Protein AF-A0AAW8KMF9-F1 (afdb_monomer_lite)

Sequence (95 aa):
RVMVDCGAIAKGYGVDRVARVLREHGVRNFMVEIGGEVITKGRNPNGNPWQIAVSRPTANADSTAQNQFQTVLSLENAALATSGNYRNFYVHEGR

Foldseek 3Di:
DDDDDCPVPVQLVVQVVVVVVCVVVVNQFDWDDDPQKIFTGAPDPVRFFDWDFAFDQDPPCDVVNRPDTPDIDRDHGDIGHDDDPRPDDDDDPRD

Radius of gyration: 16.47 Å; chains: 1; bounding box: 42×27×50 Å

Secondary structure (DSSP, 8-state):
------HHHHHHHHHHHHHHHHHHTT--SEEEEETTEEEEES--TTSSPEEEEEEP--S---TTGGG-EEEEEEESS-EEE---TTSS---STT-

Structure (mmCIF, N/CA/C/O backbone):
data_AF-A0AAW8KMF9-F1
#
_entry.id   AF-A0AAW8KMF9-F1
#
loop_
_atom_site.group_PDB
_atom_site.id
_atom_site.type_symbol
_atom_site.label_atom_id
_atom_site.label_alt_id
_atom_site.label_comp_id
_atom_site.label_asym_id
_atom_site.label_entity_id
_atom_site.label_seq_id
_atom_site.pdbx_PDB_ins_code
_atom_site.Cartn_x
_atom_site.Cartn_y
_atom_site.Cartn_z
_atom_site.occupancy
_atom_site.B_iso_or_equiv
_atom_site.auth_seq_id
_atom_site.auth_comp_id
_atom_site.auth_asym_id
_atom_site.auth_atom_id
_atom_site.pdbx_PDB_model_num
ATOM 1 N N . ARG A 1 1 ? 1.078 -14.487 -34.154 1.00 66.69 1 ARG A N 1
ATOM 2 C CA . ARG A 1 1 ? 0.538 -15.034 -32.882 1.00 66.69 1 ARG A CA 1
ATOM 3 C C . ARG A 1 1 ? 0.653 -13.925 -31.841 1.00 66.69 1 ARG A C 1
ATOM 5 O O . ARG A 1 1 ? 1.691 -13.280 -31.836 1.00 66.69 1 ARG A O 1
ATOM 12 N N . VAL A 1 2 ? -0.377 -13.660 -31.039 1.00 74.44 2 VAL A N 1
ATOM 13 C CA . VAL A 1 2 ? -0.350 -12.629 -29.980 1.00 74.44 2 VAL A CA 1
ATOM 14 C C . VAL A 1 2 ? -0.230 -13.333 -28.628 1.00 74.44 2 VAL A C 1
ATOM 16 O O . VAL A 1 2 ? -0.870 -14.365 -28.436 1.00 74.44 2 VAL A O 1
ATOM 19 N N . MET A 1 3 ? 0.604 -12.808 -27.727 1.00 77.88 3 MET A N 1
ATOM 20 C CA . MET A 1 3 ? 0.724 -13.260 -26.335 1.00 77.88 3 MET A CA 1
ATOM 21 C C . MET A 1 3 ? 0.347 -12.121 -25.391 1.00 77.88 3 MET A C 1
ATOM 23 O O . MET A 1 3 ? 0.654 -10.963 -25.667 1.00 77.88 3 MET A O 1
ATOM 27 N N . VAL A 1 4 ? -0.321 -12.469 -24.294 1.00 82.56 4 VAL A N 1
ATOM 28 C CA . VAL A 1 4 ? -0.728 -11.540 -23.237 1.00 82.56 4 VAL A CA 1
ATOM 29 C C . VAL A 1 4 ? 0.191 -11.742 -22.038 1.00 82.56 4 VAL A C 1
ATOM 31 O O . VAL A 1 4 ? 0.363 -12.872 -21.586 1.00 82.56 4 VAL A O 1
ATOM 34 N N . ASP A 1 5 ? 0.747 -10.647 -21.523 1.00 82.50 5 ASP A N 1
ATOM 35 C CA . ASP A 1 5 ? 1.519 -10.607 -20.282 1.00 82.50 5 ASP A CA 1
ATOM 36 C C . ASP A 1 5 ? 0.767 -9.747 -19.253 1.00 82.50 5 ASP A C 1
ATOM 38 O O . ASP A 1 5 ? 0.397 -8.603 -19.527 1.00 82.50 5 ASP A O 1
ATOM 42 N N . CYS A 1 6 ? 0.508 -10.315 -18.074 1.00 81.00 6 CYS A N 1
ATOM 43 C CA . CYS A 1 6 ? -0.211 -9.663 -16.980 1.00 81.00 6 CYS A CA 1
ATOM 44 C C . CYS A 1 6 ? 0.713 -9.143 -15.866 1.00 81.00 6 CYS A C 1
ATOM 46 O O . CYS A 1 6 ? 0.215 -8.716 -14.823 1.00 81.00 6 CYS A O 1
ATOM 48 N N . GLY A 1 7 ? 2.036 -9.156 -16.044 1.00 76.56 7 GLY A N 1
ATOM 49 C CA . GLY A 1 7 ? 3.002 -8.763 -15.014 1.00 76.56 7 GLY A CA 1
ATOM 50 C C . GLY A 1 7 ? 2.772 -7.355 -14.450 1.00 76.56 7 GLY A C 1
ATOM 51 O O . GLY A 1 7 ? 2.979 -7.127 -13.258 1.00 76.56 7 GLY A O 1
ATOM 52 N N . ALA A 1 8 ? 2.260 -6.434 -15.272 1.00 74.00 8 ALA A N 1
ATOM 53 C CA . ALA A 1 8 ? 1.966 -5.056 -14.879 1.00 74.00 8 ALA A CA 1
ATOM 54 C 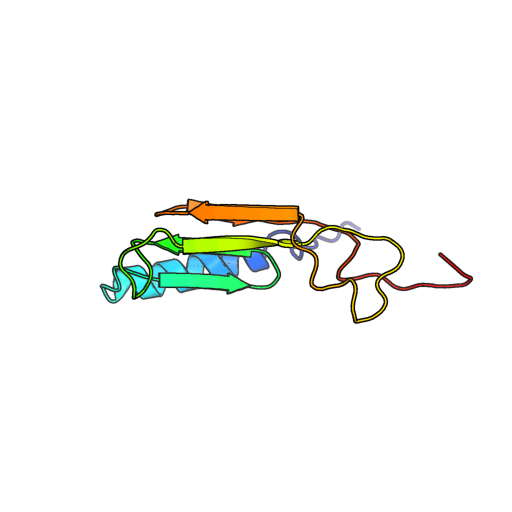C . ALA A 1 8 ? 0.696 -4.886 -14.017 1.00 74.00 8 ALA A C 1
ATOM 56 O O . ALA A 1 8 ? 0.565 -3.865 -13.353 1.00 74.00 8 ALA A O 1
ATOM 57 N N . ILE A 1 9 ? -0.228 -5.859 -13.997 1.00 79.31 9 ILE A N 1
ATOM 58 C CA . ILE A 1 9 ? -1.499 -5.772 -13.241 1.00 79.31 9 ILE A CA 1
ATOM 59 C C . ILE A 1 9 ? -1.627 -6.835 -12.143 1.00 79.31 9 ILE A C 1
ATOM 61 O O . ILE A 1 9 ? -2.346 -6.642 -11.163 1.00 79.31 9 ILE A O 1
ATOM 65 N N . ALA A 1 10 ? -0.907 -7.952 -12.270 1.00 82.88 10 ALA A N 1
ATOM 66 C CA . ALA A 1 10 ? -1.026 -9.091 -11.364 1.00 82.88 10 ALA A CA 1
ATOM 67 C C . ALA A 1 10 ? -0.714 -8.727 -9.902 1.00 82.88 10 ALA A C 1
ATOM 69 O O . ALA A 1 10 ? -1.398 -9.195 -8.992 1.00 82.88 10 ALA A O 1
ATOM 70 N N . LYS A 1 11 ? 0.282 -7.861 -9.669 1.00 85.56 11 LYS A N 1
ATOM 71 C CA . LYS A 1 11 ? 0.656 -7.417 -8.316 1.00 85.56 11 LYS A CA 1
ATOM 72 C C . LYS A 1 11 ? -0.433 -6.561 -7.670 1.00 85.56 11 LYS A C 1
ATOM 74 O O . LYS A 1 11 ? -0.806 -6.839 -6.533 1.00 85.56 11 LYS A O 1
ATOM 79 N N . GLY A 1 12 ? -0.987 -5.597 -8.412 1.00 84.94 12 GLY A N 1
ATOM 80 C CA . GLY A 1 12 ? -2.090 -4.756 -7.935 1.00 84.94 12 GLY A CA 1
ATOM 81 C C . GLY A 1 12 ? -3.309 -5.603 -7.564 1.00 84.94 12 GLY A C 1
ATOM 82 O O . GLY A 1 12 ? -3.841 -5.488 -6.463 1.00 84.94 12 GLY A O 1
ATOM 83 N N . TYR A 1 13 ? -3.654 -6.575 -8.416 1.00 90.06 13 TYR A N 1
ATOM 84 C CA . TYR A 1 13 ? -4.711 -7.542 -8.114 1.00 90.06 13 TYR A CA 1
ATOM 85 C C . TYR A 1 13 ? -4.423 -8.367 -6.848 1.00 90.06 13 TYR A C 1
ATOM 87 O O . TYR A 1 13 ? -5.318 -8.597 -6.035 1.00 90.06 13 TYR A O 1
ATOM 95 N N . GLY A 1 14 ? -3.178 -8.808 -6.649 1.00 91.56 14 GLY A N 1
ATOM 96 C CA . GLY A 1 14 ? -2.772 -9.525 -5.438 1.00 91.56 14 GLY A CA 1
ATOM 97 C C . GLY A 1 14 ? -3.010 -8.704 -4.169 1.00 91.56 14 GLY A C 1
ATOM 98 O O . GLY A 1 14 ? -3.618 -9.199 -3.216 1.00 91.56 14 GLY A O 1
ATOM 99 N N . VAL A 1 15 ? -2.602 -7.432 -4.186 1.00 94.25 15 VAL A N 1
ATOM 100 C CA . VAL A 1 15 ? -2.816 -6.489 -3.078 1.00 94.25 15 VAL A CA 1
ATOM 101 C C . VAL A 1 15 ? -4.309 -6.316 -2.788 1.00 94.25 15 VAL A C 1
ATOM 103 O O . VAL A 1 15 ? -4.726 -6.418 -1.630 1.00 94.25 15 VAL A O 1
ATOM 106 N N . ASP A 1 16 ? -5.133 -6.153 -3.825 1.00 92.38 16 ASP A N 1
ATOM 107 C CA . ASP A 1 16 ? -6.588 -6.030 -3.690 1.00 92.38 16 ASP A CA 1
ATOM 108 C C . ASP A 1 16 ? -7.230 -7.262 -3.046 1.00 92.38 16 ASP A C 1
ATOM 110 O O . ASP A 1 16 ? -8.105 -7.139 -2.179 1.00 92.38 16 ASP A O 1
ATOM 114 N N . ARG A 1 17 ? -6.800 -8.468 -3.440 1.00 96.62 17 ARG A N 1
ATOM 115 C CA . ARG A 1 17 ? -7.332 -9.725 -2.893 1.00 96.62 17 ARG A CA 1
ATOM 116 C C . ARG A 1 17 ? -6.998 -9.885 -1.418 1.00 96.62 17 ARG A C 1
ATOM 118 O O . ARG A 1 17 ? -7.890 -10.232 -0.645 1.00 96.62 17 ARG A O 1
ATOM 125 N N . VAL A 1 18 ? -5.765 -9.589 -1.014 1.00 96.25 18 VAL A N 1
ATOM 126 C CA . VAL A 1 18 ? -5.371 -9.633 0.403 1.00 96.25 18 VAL A CA 1
ATOM 127 C C . VAL A 1 18 ? -6.153 -8.591 1.203 1.00 96.25 18 VAL A C 1
ATOM 129 O O . VAL A 1 18 ? -6.747 -8.917 2.232 1.00 96.25 18 VAL A O 1
ATOM 132 N N . ALA A 1 19 ? -6.240 -7.356 0.704 1.00 96.62 19 ALA A N 1
ATOM 133 C CA . ALA A 1 19 ? -6.996 -6.292 1.355 1.00 96.62 19 ALA A CA 1
ATOM 134 C C . ALA A 1 19 ? -8.478 -6.653 1.523 1.00 96.62 19 ALA A C 1
ATOM 136 O O . ALA A 1 19 ? -9.079 -6.360 2.558 1.00 96.62 19 ALA A O 1
ATOM 137 N N . ARG A 1 20 ? -9.080 -7.309 0.527 1.00 97.19 20 ARG A N 1
ATOM 138 C CA . ARG A 1 20 ? -10.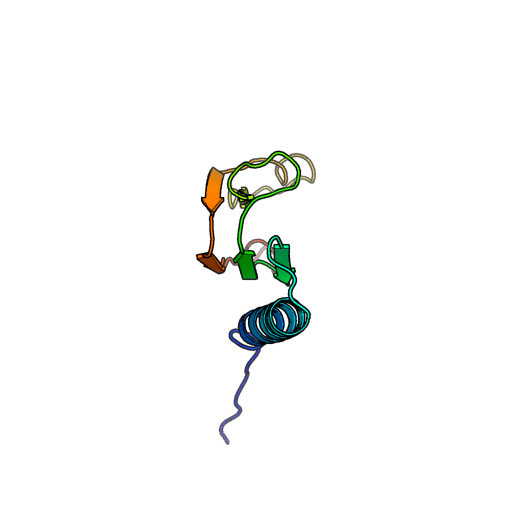456 -7.806 0.604 1.00 97.19 20 ARG A CA 1
ATOM 139 C C . ARG A 1 20 ? -10.630 -8.831 1.723 1.00 97.19 20 ARG A C 1
ATOM 141 O O . ARG A 1 20 ? -11.524 -8.645 2.542 1.00 97.19 20 ARG A O 1
ATOM 148 N N . VAL A 1 21 ? -9.767 -9.843 1.801 1.00 98.06 21 VAL A N 1
ATOM 149 C CA . VAL A 1 21 ? -9.837 -10.870 2.856 1.00 98.06 21 VAL A CA 1
ATOM 150 C C . VAL A 1 21 ? -9.727 -10.233 4.241 1.00 98.06 21 VAL A C 1
ATOM 152 O O . VAL A 1 21 ? -10.525 -10.541 5.124 1.00 98.06 21 VAL A O 1
ATOM 155 N N . LEU A 1 22 ? -8.805 -9.285 4.429 1.00 97.56 22 LEU A N 1
ATOM 156 C CA . LEU A 1 22 ? -8.662 -8.559 5.695 1.00 97.56 22 LEU A CA 1
ATOM 157 C C . LEU A 1 22 ? -9.930 -7.770 6.053 1.00 97.56 22 LEU A C 1
ATOM 159 O O . LEU A 1 22 ? -10.354 -7.772 7.209 1.00 97.56 22 LEU A O 1
ATOM 163 N N . ARG A 1 23 ? -10.572 -7.121 5.071 1.00 96.62 23 ARG A N 1
ATOM 164 C CA . ARG A 1 23 ? -11.855 -6.428 5.281 1.00 96.62 23 ARG A CA 1
ATOM 165 C C . ARG A 1 23 ? -12.966 -7.400 5.679 1.00 96.62 23 ARG A C 1
ATOM 167 O O . ARG A 1 23 ? -13.706 -7.084 6.605 1.00 96.62 23 ARG A O 1
ATOM 174 N N . GLU A 1 24 ? -13.067 -8.545 5.007 1.00 97.81 24 GLU A N 1
ATOM 175 C CA . GLU A 1 24 ? -14.069 -9.588 5.284 1.00 97.81 24 GLU A CA 1
ATOM 176 C C . GLU A 1 24 ? -13.901 -10.185 6.692 1.00 97.81 24 GLU A C 1
ATOM 178 O O . GLU A 1 24 ? -14.892 -10.464 7.358 1.00 97.81 24 GLU A O 1
ATOM 183 N N . HIS A 1 25 ? -12.668 -10.267 7.200 1.00 98.06 25 HIS A N 1
ATOM 184 C CA . HIS A 1 25 ? -12.369 -10.695 8.575 1.00 98.06 25 HIS A CA 1
ATOM 185 C C . HIS A 1 25 ? -12.465 -9.562 9.613 1.00 98.06 25 HIS A C 1
ATOM 187 O O . HIS A 1 25 ? -12.029 -9.710 10.753 1.00 98.06 25 HIS A O 1
ATOM 193 N N . GLY A 1 26 ? -13.015 -8.404 9.242 1.00 97.44 26 GLY A N 1
ATOM 194 C CA . GLY A 1 26 ? -13.249 -7.297 10.169 1.00 97.44 26 GLY A CA 1
ATOM 195 C C . GLY A 1 26 ? -12.000 -6.496 10.545 1.00 97.44 26 GLY A C 1
ATOM 196 O O . GLY A 1 26 ? -12.085 -5.622 11.409 1.00 97.44 26 GLY A O 1
ATOM 197 N N . VAL A 1 27 ? -10.858 -6.712 9.884 1.00 97.81 27 VAL A N 1
ATOM 198 C CA . VAL A 1 27 ? -9.645 -5.923 10.128 1.00 97.81 27 VAL A CA 1
ATOM 199 C C . VAL A 1 27 ? -9.874 -4.489 9.636 1.00 97.81 27 VAL A C 1
ATOM 201 O O . VAL A 1 27 ? -10.215 -4.218 8.474 1.00 97.81 27 VAL A O 1
ATOM 204 N N . ARG A 1 28 ? -9.739 -3.535 10.560 1.00 96.50 28 ARG A N 1
ATOM 205 C CA . ARG A 1 28 ? -10.038 -2.112 10.318 1.00 96.50 28 ARG A CA 1
ATOM 206 C C . ARG A 1 28 ? -8.809 -1.287 9.957 1.00 96.50 28 ARG A C 1
ATOM 208 O O . ARG A 1 28 ? -8.958 -0.295 9.255 1.00 96.50 28 ARG A O 1
ATOM 215 N N . ASN A 1 29 ? -7.633 -1.734 10.387 1.00 97.62 29 ASN A N 1
ATOM 216 C CA . ASN A 1 29 ? -6.365 -1.031 10.258 1.00 97.62 29 ASN A CA 1
ATOM 217 C C . ASN A 1 29 ? -5.332 -1.975 9.640 1.00 97.62 29 ASN A C 1
ATOM 219 O O . ASN A 1 29 ? -4.971 -2.964 10.276 1.00 97.62 29 ASN A O 1
ATOM 223 N N . PHE A 1 30 ? -4.891 -1.712 8.411 1.00 97.31 30 PHE A N 1
ATOM 224 C CA . PHE A 1 30 ? -3.852 -2.512 7.758 1.00 97.31 30 PHE A CA 1
ATOM 225 C C . PHE A 1 30 ? -3.160 -1.759 6.620 1.00 97.31 30 PHE A C 1
ATOM 227 O O . PHE A 1 30 ? -3.706 -0.816 6.046 1.00 97.31 30 PHE A O 1
ATOM 234 N N . MET A 1 31 ? -1.983 -2.259 6.256 1.00 96.81 31 MET A N 1
ATOM 235 C CA . MET A 1 31 ? -1.264 -1.931 5.032 1.00 96.81 31 MET A CA 1
ATOM 236 C C . MET A 1 31 ? -0.848 -3.240 4.361 1.00 96.81 31 MET A C 1
ATOM 238 O O . MET A 1 31 ? -0.355 -4.144 5.033 1.00 96.81 31 MET A O 1
ATOM 242 N N . VAL A 1 32 ? -1.056 -3.340 3.053 1.00 96.19 32 VAL A N 1
ATOM 243 C CA . VAL A 1 32 ? -0.604 -4.464 2.225 1.00 96.19 32 VAL A CA 1
ATOM 244 C C . VAL A 1 32 ? 0.344 -3.904 1.176 1.00 96.19 32 VAL A C 1
ATOM 246 O O . VAL A 1 32 ? -0.018 -2.935 0.514 1.00 96.19 32 VAL A O 1
ATOM 249 N N . GLU A 1 33 ? 1.525 -4.502 1.023 1.00 93.00 33 GLU A N 1
ATOM 250 C CA . GLU A 1 33 ? 2.508 -4.134 0.000 1.00 93.00 33 GLU A CA 1
ATOM 251 C C . GLU A 1 33 ? 2.968 -5.377 -0.766 1.00 93.00 33 GLU A C 1
ATOM 253 O O . GLU A 1 33 ? 3.290 -6.395 -0.154 1.00 93.00 33 GLU A O 1
ATOM 258 N N . ILE A 1 34 ? 2.964 -5.305 -2.102 1.00 88.88 34 ILE A N 1
ATOM 259 C CA . ILE A 1 34 ? 3.516 -6.343 -2.981 1.00 88.88 34 ILE A CA 1
ATOM 260 C C . ILE A 1 34 ? 4.264 -5.682 -4.143 1.00 88.88 34 ILE A C 1
ATOM 262 O O . ILE A 1 34 ? 3.681 -5.282 -5.150 1.00 88.88 34 ILE A O 1
ATOM 266 N N . GLY A 1 35 ? 5.590 -5.616 -4.039 1.00 82.25 35 GLY A N 1
ATOM 267 C CA . GLY A 1 35 ? 6.464 -5.231 -5.146 1.00 82.25 35 GLY A CA 1
ATOM 268 C C . GLY A 1 35 ? 6.213 -3.815 -5.674 1.00 82.25 35 GLY A C 1
ATOM 269 O O . GLY A 1 35 ? 6.220 -3.621 -6.894 1.00 82.25 35 GLY A O 1
ATOM 270 N N . GLY A 1 36 ? 5.998 -2.855 -4.769 1.00 85.62 36 GLY A N 1
ATOM 271 C CA . GLY A 1 36 ? 5.731 -1.441 -5.065 1.00 85.62 36 GLY A CA 1
ATOM 272 C C . GLY A 1 36 ? 4.251 -1.072 -5.224 1.00 85.62 36 GLY A C 1
ATOM 273 O O . GLY A 1 36 ? 3.954 0.108 -5.408 1.00 85.62 36 GLY A O 1
ATOM 274 N N . GLU A 1 37 ? 3.351 -2.053 -5.136 1.00 90.75 37 GLU A N 1
ATOM 275 C CA . GLU A 1 37 ? 1.900 -1.865 -5.050 1.00 90.75 37 GLU A CA 1
ATOM 276 C C . GLU A 1 37 ? 1.491 -1.840 -3.579 1.00 90.75 37 GLU A C 1
ATOM 278 O O . GLU A 1 37 ? 1.825 -2.768 -2.844 1.00 90.75 37 GLU A O 1
ATOM 283 N N . VAL A 1 38 ? 0.777 -0.807 -3.140 1.00 94.12 38 VAL A N 1
ATOM 284 C CA . VAL A 1 38 ? 0.394 -0.599 -1.740 1.00 94.12 38 VAL A CA 1
ATOM 285 C C . VAL A 1 38 ? -1.099 -0.311 -1.635 1.00 94.12 38 VAL A C 1
ATOM 287 O O . VAL A 1 38 ? -1.624 0.511 -2.379 1.00 94.12 38 VAL A O 1
ATOM 290 N N . ILE A 1 39 ? -1.772 -0.911 -0.653 1.00 96.44 39 ILE A N 1
ATOM 291 C CA . ILE A 1 39 ? -3.085 -0.469 -0.164 1.00 96.44 39 ILE A CA 1
ATOM 292 C C . ILE A 1 39 ? -3.022 -0.222 1.333 1.00 96.44 39 ILE A C 1
ATOM 294 O O . ILE A 1 39 ? -2.453 -1.015 2.083 1.00 96.44 39 ILE A O 1
ATOM 298 N N . THR A 1 40 ? -3.687 0.838 1.778 1.00 97.06 40 THR A N 1
ATOM 299 C CA . THR A 1 40 ? -3.858 1.166 3.190 1.00 97.06 40 THR A CA 1
ATOM 300 C C . THR A 1 40 ? -5.334 1.201 3.570 1.00 97.06 40 THR A C 1
ATOM 302 O O . THR A 1 40 ? -6.211 1.525 2.767 1.00 97.06 40 THR A O 1
ATOM 305 N N . LYS A 1 41 ? -5.625 0.859 4.824 1.00 97.31 41 LYS A N 1
ATOM 306 C CA . LYS A 1 41 ? -6.932 1.031 5.461 1.00 97.31 41 LYS A CA 1
ATOM 307 C C . LYS A 1 41 ? -6.730 1.495 6.898 1.00 97.31 41 LYS A C 1
ATOM 309 O O . LYS A 1 41 ? -5.873 0.959 7.604 1.00 97.31 41 LYS A O 1
ATOM 314 N N . GLY A 1 42 ? -7.529 2.466 7.327 1.00 96.38 42 GLY A N 1
ATOM 315 C CA . GLY A 1 42 ? -7.474 3.019 8.676 1.00 96.38 42 GLY A CA 1
ATOM 316 C C . GLY A 1 42 ? -6.109 3.620 9.004 1.00 96.38 42 GLY A C 1
ATOM 317 O O . GLY A 1 42 ? -5.469 4.239 8.153 1.00 96.38 42 GLY A O 1
ATOM 318 N N . ARG A 1 43 ? -5.665 3.425 10.245 1.00 96.81 43 ARG A N 1
ATOM 319 C CA . ARG A 1 43 ? -4.468 4.056 10.817 1.00 96.81 43 ARG A CA 1
ATOM 320 C C . ARG A 1 43 ? -3.435 3.022 11.235 1.00 96.81 43 ARG A C 1
ATOM 322 O O . ARG A 1 43 ? -3.763 1.865 11.478 1.00 96.81 43 ARG A O 1
ATOM 329 N N . ASN A 1 44 ? -2.182 3.444 11.326 1.00 94.94 44 ASN A N 1
ATOM 330 C CA . ASN A 1 44 ? -1.101 2.618 11.847 1.00 94.94 44 ASN A CA 1
ATOM 331 C C . ASN A 1 44 ? -1.254 2.389 13.375 1.00 94.94 44 ASN A C 1
ATOM 333 O O . ASN A 1 44 ? -2.122 3.005 14.002 1.00 94.94 44 ASN A O 1
ATOM 337 N N . PRO A 1 45 ? -0.417 1.541 14.008 1.00 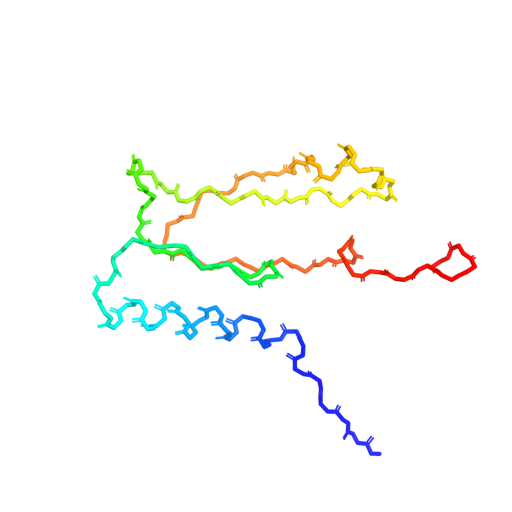95.62 45 PRO A N 1
ATOM 338 C CA . PRO A 1 45 ? -0.496 1.267 15.451 1.00 95.62 45 PRO A CA 1
ATOM 339 C C . PRO A 1 45 ? -0.368 2.498 16.361 1.00 95.62 45 PRO A C 1
ATOM 341 O O . PRO A 1 45 ? -0.823 2.461 17.498 1.00 95.62 45 PRO A O 1
ATOM 344 N N . ASN A 1 46 ? 0.202 3.596 15.855 1.00 95.94 46 ASN A N 1
ATOM 345 C CA . ASN A 1 46 ? 0.348 4.861 16.576 1.00 95.94 46 ASN A CA 1
ATOM 346 C C . ASN A 1 46 ? -0.850 5.812 16.368 1.00 95.94 46 ASN A C 1
ATOM 348 O O . ASN A 1 46 ? -0.808 6.950 16.822 1.00 95.94 46 ASN A O 1
ATOM 352 N N . GLY A 1 47 ? -1.896 5.395 15.643 1.00 95.38 47 GLY A N 1
ATOM 353 C CA . GLY A 1 47 ? -3.068 6.227 15.347 1.00 95.38 47 GLY A CA 1
ATOM 354 C C . GLY A 1 47 ? -2.868 7.238 14.210 1.00 95.38 47 GLY A C 1
ATOM 355 O O . GLY A 1 47 ? -3.747 8.065 13.959 1.00 95.38 47 GLY A O 1
ATOM 356 N N . ASN A 1 48 ? -1.755 7.165 13.480 1.00 96.44 48 ASN A N 1
ATOM 357 C CA . ASN A 1 48 ? -1.437 8.077 12.380 1.00 96.44 48 ASN A CA 1
ATOM 358 C C . ASN A 1 48 ? -1.773 7.455 11.013 1.00 96.44 48 ASN A C 1
ATOM 360 O O . ASN A 1 48 ? -1.814 6.226 10.896 1.00 96.44 48 ASN A O 1
ATOM 364 N N . PRO A 1 49 ? -1.970 8.268 9.957 1.00 96.31 49 PRO A N 1
ATOM 365 C CA . PRO A 1 49 ? -1.969 7.768 8.586 1.00 96.31 49 PRO A CA 1
ATOM 366 C C . PRO A 1 49 ? -0.691 6.977 8.282 1.00 96.31 49 PRO A C 1
ATOM 368 O O . PRO A 1 49 ? 0.384 7.256 8.828 1.00 96.31 49 PRO A O 1
ATOM 371 N N . TRP A 1 50 ? -0.808 5.991 7.399 1.00 96.44 50 TRP A N 1
ATOM 372 C CA . TRP A 1 50 ? 0.310 5.145 6.999 1.00 96.44 50 TRP A CA 1
ATOM 373 C C . TRP A 1 50 ? 1.339 5.966 6.225 1.00 96.44 50 TRP A C 1
ATOM 375 O O . TRP A 1 50 ? 0.982 6.694 5.303 1.00 96.44 50 TRP A O 1
ATOM 385 N N . GLN A 1 51 ? 2.610 5.859 6.604 1.00 94.44 51 GLN A N 1
ATOM 386 C CA . GLN A 1 51 ? 3.702 6.587 5.960 1.00 94.44 51 GLN A CA 1
ATOM 387 C C . GLN A 1 51 ? 4.359 5.686 4.918 1.00 94.44 51 GLN A C 1
ATOM 389 O O . GLN A 1 51 ? 4.977 4.686 5.278 1.00 94.44 51 GLN A O 1
ATOM 394 N N . ILE A 1 52 ? 4.220 6.034 3.642 1.00 91.12 52 ILE A N 1
ATOM 395 C CA . ILE A 1 52 ? 4.788 5.280 2.524 1.00 91.12 52 ILE A CA 1
ATOM 396 C C . ILE A 1 52 ? 5.900 6.103 1.892 1.00 91.12 52 ILE A C 1
ATOM 398 O O . ILE A 1 52 ? 5.656 7.167 1.324 1.00 91.12 52 ILE A O 1
ATOM 402 N N . ALA A 1 53 ? 7.132 5.618 1.996 1.00 87.88 53 ALA A N 1
ATOM 403 C CA . ALA A 1 53 ? 8.275 6.278 1.390 1.00 87.88 53 ALA A CA 1
ATOM 404 C C . ALA A 1 53 ? 8.412 5.888 -0.089 1.00 87.88 53 ALA A C 1
ATOM 406 O O . ALA A 1 53 ? 8.358 4.710 -0.439 1.00 87.88 53 ALA A O 1
ATOM 407 N N . VAL A 1 54 ? 8.620 6.879 -0.954 1.00 83.31 54 VAL A N 1
ATOM 408 C CA . VAL A 1 54 ? 8.908 6.683 -2.378 1.00 83.31 54 VAL A CA 1
ATOM 409 C C . VAL A 1 54 ? 10.411 6.837 -2.583 1.00 83.31 54 VAL A C 1
ATOM 411 O O . VAL A 1 54 ? 10.975 7.893 -2.286 1.00 83.31 54 VAL A O 1
ATOM 414 N N . SER A 1 55 ? 11.074 5.784 -3.062 1.00 76.44 55 SER A N 1
ATOM 415 C CA . SER A 1 55 ? 12.520 5.784 -3.318 1.00 76.44 55 SER A CA 1
ATOM 416 C C . SER A 1 55 ? 12.893 6.727 -4.460 1.00 76.44 55 SER A C 1
ATOM 418 O O . SER A 1 55 ? 12.176 6.829 -5.455 1.00 76.44 55 SER A O 1
ATOM 420 N N . ARG A 1 56 ? 14.043 7.393 -4.331 1.00 71.44 56 ARG A N 1
ATOM 421 C CA . ARG A 1 56 ? 14.613 8.224 -5.393 1.00 71.44 56 ARG A CA 1
ATOM 422 C C . ARG A 1 56 ? 15.304 7.317 -6.427 1.00 71.44 56 ARG A C 1
ATOM 424 O O . ARG A 1 56 ? 16.168 6.535 -6.035 1.00 71.44 56 ARG A O 1
ATOM 431 N N . PRO A 1 57 ? 14.966 7.390 -7.725 1.00 61.50 57 PRO A N 1
ATOM 432 C CA . PRO A 1 57 ? 15.653 6.608 -8.747 1.00 61.50 57 PRO A CA 1
ATOM 433 C C . PRO A 1 57 ? 17.008 7.263 -9.055 1.00 61.50 57 PRO A C 1
ATOM 435 O O . PRO A 1 57 ? 17.069 8.255 -9.778 1.00 61.50 57 PRO A O 1
ATOM 438 N N . THR A 1 58 ? 18.100 6.760 -8.481 1.00 60.06 58 THR A N 1
ATOM 439 C CA . THR A 1 58 ? 19.461 7.233 -8.786 1.00 60.06 58 THR A CA 1
ATOM 440 C C . THR A 1 58 ? 20.203 6.207 -9.645 1.00 60.06 58 THR A C 1
ATOM 442 O O . THR A 1 58 ? 20.141 5.008 -9.394 1.00 60.06 58 THR A O 1
ATOM 445 N N . ALA A 1 59 ? 20.895 6.684 -10.686 1.00 54.41 59 ALA A N 1
ATOM 446 C CA . ALA A 1 59 ? 21.594 5.842 -11.665 1.00 54.41 59 ALA A CA 1
ATOM 447 C C . ALA A 1 59 ? 22.839 5.127 -11.096 1.00 54.41 59 ALA A C 1
ATOM 449 O O . ALA A 1 59 ? 23.262 4.113 -11.637 1.00 54.41 59 ALA A O 1
ATOM 450 N N . ASN A 1 60 ? 23.384 5.624 -9.982 1.00 50.50 60 ASN A N 1
ATOM 451 C CA . ASN A 1 60 ? 24.537 5.055 -9.284 1.00 50.50 60 ASN A CA 1
ATOM 452 C C . ASN A 1 60 ? 24.069 4.508 -7.932 1.00 50.50 60 ASN A C 1
ATOM 454 O O . ASN A 1 60 ? 24.286 5.119 -6.885 1.00 50.50 60 ASN A O 1
ATOM 458 N N . ALA A 1 61 ? 23.334 3.400 -7.963 1.00 49.78 61 ALA A N 1
ATOM 459 C CA . ALA A 1 61 ? 22.881 2.725 -6.756 1.00 49.78 61 ALA A CA 1
ATOM 460 C C . ALA A 1 61 ? 23.993 1.819 -6.208 1.00 49.78 61 ALA A C 1
ATOM 462 O O . ALA A 1 61 ? 23.853 0.599 -6.187 1.00 49.78 61 ALA A O 1
ATOM 463 N N . ASP A 1 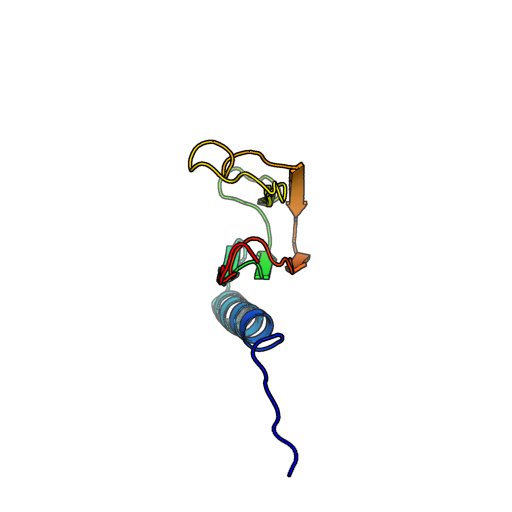62 ? 25.085 2.419 -5.726 1.00 49.31 62 ASP A N 1
ATOM 464 C CA . ASP A 1 62 ? 25.855 1.766 -4.668 1.00 49.31 62 ASP A CA 1
ATOM 465 C C . ASP A 1 62 ? 24.889 1.492 -3.504 1.00 49.31 62 ASP A C 1
ATOM 467 O O . ASP A 1 62 ? 23.961 2.271 -3.257 1.00 49.31 62 ASP A O 1
ATOM 471 N N . SER A 1 63 ? 25.067 0.380 -2.791 1.00 51.94 63 SER A N 1
ATOM 472 C CA . SER A 1 63 ? 24.134 -0.130 -1.770 1.00 51.94 63 SER A CA 1
ATOM 473 C C . SER A 1 63 ? 23.744 0.894 -0.684 1.00 51.94 63 SER A C 1
ATOM 475 O O . SER A 1 63 ? 22.734 0.735 -0.005 1.00 51.94 63 SER A O 1
ATOM 477 N N . THR A 1 64 ? 24.512 1.974 -0.532 1.00 51.66 64 THR A N 1
ATOM 478 C CA . THR A 1 64 ? 24.272 3.119 0.360 1.00 51.66 64 THR A CA 1
ATOM 479 C C . THR A 1 64 ? 23.314 4.186 -0.194 1.00 51.66 64 THR A C 1
ATOM 481 O O . THR A 1 64 ? 22.695 4.900 0.594 1.00 51.66 64 THR A O 1
ATOM 484 N N . ALA A 1 65 ? 23.134 4.301 -1.514 1.00 49.69 65 ALA A N 1
ATOM 485 C CA . ALA A 1 65 ? 22.231 5.271 -2.151 1.00 49.69 65 ALA A CA 1
ATOM 486 C C . ALA A 1 65 ? 20.771 4.783 -2.251 1.00 49.69 65 ALA A C 1
ATOM 488 O O . ALA A 1 65 ? 19.862 5.595 -2.430 1.00 49.69 65 ALA A O 1
ATOM 489 N N . GLN A 1 66 ? 20.523 3.479 -2.065 1.00 51.56 66 GLN A N 1
ATOM 490 C CA . GLN A 1 66 ? 19.179 2.875 -2.101 1.00 51.56 66 GLN A CA 1
ATOM 491 C C . GLN A 1 66 ? 18.246 3.359 -0.974 1.00 51.56 66 GLN A C 1
ATOM 493 O O . GLN A 1 66 ? 17.028 3.217 -1.079 1.00 51.56 66 GLN A O 1
ATOM 498 N N . ASN A 1 67 ? 18.797 3.978 0.076 1.00 54.41 67 ASN A N 1
ATOM 499 C CA . ASN A 1 67 ? 18.043 4.491 1.224 1.00 54.41 67 ASN A CA 1
ATOM 500 C C . ASN A 1 67 ? 17.638 5.970 1.099 1.00 54.41 67 ASN A C 1
ATOM 502 O O . ASN A 1 67 ? 17.133 6.550 2.060 1.00 54.41 67 ASN A O 1
ATOM 506 N N . GLN A 1 68 ? 17.847 6.612 -0.057 1.00 62.38 68 GLN A N 1
ATOM 507 C CA . GLN A 1 68 ? 17.377 7.983 -0.258 1.00 62.38 68 GLN A CA 1
ATOM 508 C C . GLN A 1 68 ? 15.901 7.994 -0.665 1.00 62.38 68 GLN A C 1
ATOM 510 O O . GLN A 1 68 ? 15.525 7.627 -1.781 1.00 62.38 68 GLN A O 1
ATOM 515 N N . PHE A 1 69 ? 15.049 8.453 0.248 1.00 67.88 69 PHE A N 1
ATOM 516 C CA . PHE A 1 69 ? 13.643 8.709 -0.038 1.00 67.88 69 PHE A CA 1
ATOM 517 C C . PHE A 1 69 ? 13.503 10.025 -0.806 1.00 67.88 69 PHE A C 1
ATOM 519 O O . PHE A 1 69 ? 14.055 11.056 -0.420 1.00 67.88 69 PHE A O 1
ATOM 526 N N . GLN A 1 70 ? 12.760 10.001 -1.909 1.00 73.25 70 GLN A N 1
ATOM 527 C CA . GLN A 1 70 ? 12.377 11.214 -2.622 1.00 73.25 70 GLN A CA 1
ATOM 528 C C . GLN A 1 70 ? 11.297 11.972 -1.853 1.00 73.25 70 GLN A C 1
ATOM 530 O O . GLN A 1 70 ? 11.335 13.197 -1.781 1.00 73.25 70 GLN A O 1
ATOM 535 N N . THR A 1 71 ? 10.333 11.239 -1.300 1.00 82.06 71 THR A N 1
ATOM 536 C CA . THR A 1 71 ? 9.235 11.793 -0.511 1.00 82.06 71 THR A CA 1
ATOM 537 C C . THR A 1 71 ? 8.605 10.713 0.368 1.00 82.06 71 THR A C 1
ATOM 539 O O . THR A 1 71 ? 8.786 9.520 0.116 1.00 82.06 71 THR A O 1
ATOM 542 N N . VAL A 1 72 ? 7.858 11.130 1.388 1.00 87.12 72 VAL A N 1
ATOM 543 C CA . VAL A 1 72 ? 7.034 10.255 2.226 1.00 87.12 72 VAL A CA 1
ATOM 544 C C . VAL A 1 72 ? 5.588 10.713 2.101 1.00 87.12 72 VAL A C 1
ATOM 546 O O . VAL A 1 72 ? 5.270 11.874 2.351 1.00 87.12 72 VAL A O 1
ATOM 549 N N . LEU A 1 73 ? 4.713 9.799 1.693 1.00 89.25 73 LEU A N 1
ATOM 550 C CA . LEU A 1 73 ? 3.287 10.042 1.534 1.00 89.25 73 LEU A CA 1
ATOM 551 C C . LEU A 1 73 ? 2.532 9.533 2.761 1.00 89.25 73 LEU A C 1
ATOM 553 O O . LEU A 1 73 ? 2.712 8.393 3.182 1.00 89.25 73 LEU A O 1
ATOM 557 N N . SER A 1 74 ? 1.654 10.374 3.303 1.00 93.12 74 SER A N 1
ATOM 558 C CA . SER A 1 74 ? 0.698 9.993 4.344 1.00 93.12 74 SER A CA 1
ATOM 559 C C . SER A 1 74 ? -0.587 9.480 3.696 1.00 93.12 74 SER A C 1
ATOM 561 O O . SER A 1 74 ? -1.311 10.258 3.080 1.00 93.12 74 SER A O 1
ATOM 563 N N . LEU A 1 75 ? -0.875 8.185 3.828 1.00 91.56 75 LEU A N 1
ATOM 564 C CA . LEU A 1 75 ? -2.026 7.528 3.210 1.00 91.56 75 LEU A CA 1
ATOM 565 C C . LEU A 1 75 ? -2.998 6.981 4.264 1.00 91.56 75 LEU A C 1
ATOM 567 O O . LEU A 1 75 ? -2.625 6.202 5.140 1.00 91.56 75 LEU A O 1
ATOM 571 N N . GLU A 1 76 ? -4.275 7.325 4.124 1.00 92.75 76 GLU A N 1
ATOM 572 C CA . GLU A 1 76 ? -5.386 6.742 4.878 1.00 92.75 76 GLU A CA 1
ATOM 573 C C . GLU A 1 76 ? -6.459 6.300 3.877 1.00 92.75 76 GLU A C 1
ATOM 575 O O . GLU A 1 76 ? -6.975 7.116 3.120 1.00 92.75 76 GLU A O 1
ATOM 580 N N . ASN A 1 77 ? -6.780 5.002 3.864 1.00 93.44 77 ASN A N 1
ATOM 581 C CA . ASN A 1 77 ? -7.766 4.407 2.951 1.00 93.44 77 ASN A CA 1
ATOM 582 C C . ASN A 1 77 ? -7.459 4.629 1.454 1.00 93.44 77 ASN A C 1
ATOM 584 O O . ASN A 1 77 ? -8.369 4.904 0.673 1.00 93.44 77 ASN A O 1
ATOM 588 N N . ALA A 1 78 ? -6.191 4.502 1.051 1.00 92.88 78 ALA A N 1
ATOM 589 C CA . ALA A 1 78 ? -5.742 4.769 -0.316 1.00 92.88 78 ALA A CA 1
ATOM 590 C C . ALA A 1 78 ? -4.882 3.631 -0.886 1.00 92.88 78 ALA A C 1
ATOM 592 O O . ALA A 1 78 ? -4.308 2.835 -0.142 1.00 92.88 78 ALA A O 1
ATOM 593 N N . ALA A 1 79 ? -4.788 3.578 -2.215 1.00 88.38 79 ALA A N 1
ATOM 594 C CA . ALA A 1 79 ? -3.881 2.698 -2.946 1.00 88.38 79 ALA A CA 1
ATOM 595 C C . ALA A 1 79 ? -2.786 3.523 -3.641 1.00 88.38 79 ALA A C 1
ATOM 597 O O . ALA A 1 79 ? -3.048 4.641 -4.086 1.00 88.38 79 ALA A O 1
ATOM 598 N N . LEU A 1 80 ? -1.577 2.976 -3.744 1.00 89.06 80 LEU A N 1
ATOM 599 C CA . LEU A 1 80 ? -0.442 3.580 -4.438 1.00 89.06 80 LEU A CA 1
ATOM 600 C C . LEU A 1 80 ? 0.288 2.508 -5.248 1.00 89.06 80 LEU A C 1
ATOM 602 O O . LEU A 1 80 ? 0.663 1.477 -4.701 1.00 89.06 80 LEU A O 1
ATOM 606 N N . ALA A 1 81 ? 0.548 2.796 -6.518 1.00 85.69 81 ALA A N 1
ATOM 607 C CA . ALA A 1 81 ? 1.364 1.971 -7.397 1.00 85.69 81 ALA A CA 1
ATOM 608 C C . ALA A 1 81 ? 2.602 2.763 -7.824 1.00 85.69 81 ALA A C 1
ATOM 610 O O . ALA A 1 81 ? 2.500 3.944 -8.165 1.00 85.69 81 ALA A O 1
ATOM 611 N N . THR A 1 82 ? 3.772 2.125 -7.822 1.00 82.06 82 THR A N 1
ATOM 612 C CA . THR A 1 82 ? 5.014 2.731 -8.322 1.00 82.06 82 THR A CA 1
ATOM 613 C C . THR A 1 82 ? 5.645 1.851 -9.394 1.00 82.06 82 THR A C 1
ATOM 615 O O . THR A 1 82 ? 6.000 0.698 -9.161 1.00 82.06 82 THR A O 1
ATOM 618 N N . SER A 1 83 ? 5.805 2.408 -10.593 1.00 71.88 83 SER A N 1
ATOM 619 C CA . SER A 1 83 ? 6.497 1.767 -11.710 1.00 71.88 83 SER A CA 1
ATOM 620 C C . SER A 1 83 ? 7.840 2.449 -11.947 1.00 71.88 83 SER A C 1
ATOM 622 O O . SER A 1 83 ? 7.892 3.668 -12.104 1.00 71.88 83 SER A O 1
ATOM 624 N N . GLY A 1 84 ? 8.920 1.676 -12.015 1.00 66.50 84 GLY A N 1
ATOM 625 C CA . GLY A 1 84 ? 10.246 2.208 -12.304 1.00 66.50 84 GLY A CA 1
ATOM 626 C C . GLY A 1 84 ? 11.218 1.134 -12.774 1.00 66.50 84 GLY A C 1
ATOM 627 O O . GLY A 1 84 ? 11.112 -0.031 -12.400 1.00 66.50 84 GLY A O 1
ATOM 628 N N . ASN A 1 85 ? 12.177 1.547 -13.597 1.00 60.44 85 ASN A N 1
ATOM 629 C CA . ASN A 1 85 ? 13.221 0.704 -14.186 1.00 60.44 85 ASN A CA 1
ATOM 630 C C . ASN A 1 85 ? 14.405 0.431 -13.237 1.00 60.44 85 ASN A C 1
ATOM 632 O O . ASN A 1 85 ? 15.295 -0.335 -13.575 1.00 60.44 85 ASN A O 1
ATOM 636 N N . TYR A 1 86 ? 14.419 1.030 -12.047 1.00 55.53 86 TYR A N 1
ATOM 637 C CA . TYR A 1 86 ? 15.550 0.977 -11.113 1.00 55.53 86 TYR A CA 1
ATOM 638 C C . TYR A 1 86 ? 15.580 -0.275 -10.218 1.00 55.53 86 TYR A C 1
ATOM 640 O O . TYR A 1 86 ? 16.577 -0.516 -9.548 1.00 55.53 86 TYR A O 1
ATOM 648 N N . ARG A 1 87 ? 14.494 -1.063 -10.165 1.00 53.97 87 ARG A N 1
ATOM 649 C CA . ARG A 1 87 ? 14.404 -2.274 -9.319 1.00 53.97 87 ARG A CA 1
ATO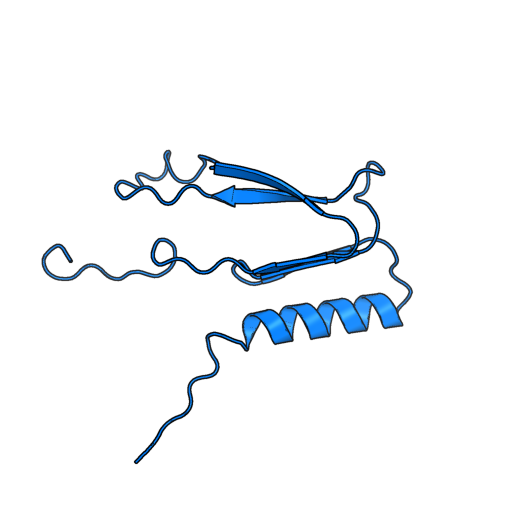M 650 C C . ARG A 1 87 ? 14.658 -3.581 -10.064 1.00 53.97 87 ARG A C 1
ATOM 652 O O . ARG A 1 87 ? 15.186 -4.505 -9.464 1.00 53.97 87 ARG A O 1
ATOM 659 N N . ASN A 1 88 ? 14.283 -3.652 -11.341 1.00 52.34 88 ASN A N 1
ATOM 660 C CA . ASN A 1 88 ? 14.470 -4.824 -12.193 1.00 52.34 88 ASN A CA 1
ATOM 661 C C . ASN A 1 88 ? 15.100 -4.364 -13.506 1.00 52.34 88 ASN A C 1
ATOM 663 O O . ASN A 1 88 ? 14.391 -3.999 -14.443 1.00 52.34 88 ASN A O 1
ATOM 667 N N . PHE A 1 89 ? 16.427 -4.356 -13.548 1.00 57.94 89 PHE A N 1
ATOM 668 C CA . PHE A 1 89 ? 17.197 -4.087 -14.753 1.00 57.94 89 PHE A CA 1
ATOM 669 C C . PHE A 1 89 ? 18.306 -5.130 -14.889 1.00 57.94 89 PHE A C 1
ATOM 671 O O . PHE A 1 89 ? 18.773 -5.698 -13.903 1.00 57.94 89 PHE A O 1
ATOM 678 N N . TYR A 1 90 ? 18.696 -5.398 -16.127 1.00 52.91 90 TYR A N 1
ATOM 679 C CA . TYR A 1 90 ? 19.842 -6.226 -16.472 1.00 52.91 90 TYR A CA 1
ATOM 680 C C . TYR A 1 90 ? 20.769 -5.363 -17.316 1.00 52.91 90 TYR A C 1
ATOM 682 O O . TYR A 1 90 ? 20.283 -4.708 -18.232 1.00 52.91 90 TYR A O 1
ATOM 690 N N . VAL A 1 91 ? 22.062 -5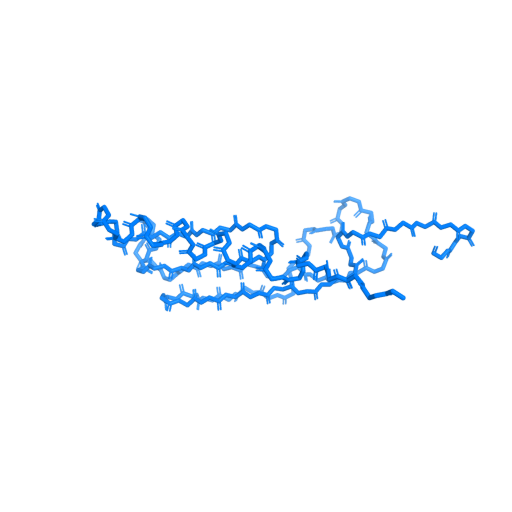.355 -16.985 1.00 58.47 91 VAL A N 1
ATOM 691 C CA . VAL A 1 91 ? 23.074 -4.597 -17.728 1.00 58.47 91 VAL A CA 1
ATOM 692 C C . VAL A 1 91 ? 23.876 -5.558 -18.600 1.00 58.47 91 VAL A C 1
ATOM 694 O O . VAL A 1 91 ? 24.518 -6.475 -18.085 1.00 58.47 91 VAL A O 1
ATOM 697 N N . HIS A 1 92 ? 23.873 -5.330 -19.909 1.00 54.34 92 HIS A N 1
ATOM 698 C CA . HIS A 1 92 ? 24.683 -6.027 -20.902 1.00 54.34 92 HIS A CA 1
ATOM 699 C C . HIS A 1 92 ? 25.503 -5.009 -21.700 1.00 54.34 92 HIS A C 1
ATOM 701 O O . HIS A 1 92 ? 24.954 -4.056 -22.242 1.00 54.34 92 HIS A O 1
ATOM 707 N N . GLU A 1 93 ? 26.828 -5.177 -21.748 1.00 69.19 93 GLU A N 1
ATOM 708 C CA . GLU A 1 93 ? 27.754 -4.230 -22.406 1.00 69.19 93 GLU A CA 1
ATOM 709 C C . GLU A 1 93 ? 27.593 -2.762 -21.953 1.00 69.19 93 GLU A C 1
ATOM 711 O O . GLU A 1 93 ? 27.765 -1.818 -22.723 1.00 69.19 93 GLU A O 1
ATOM 716 N N . GLY A 1 94 ? 27.264 -2.554 -20.675 1.00 57.03 94 GLY A N 1
ATOM 717 C CA . GLY A 1 94 ? 27.095 -1.216 -20.103 1.00 57.03 94 GLY A CA 1
ATOM 718 C C . GLY A 1 94 ? 25.737 -0.561 -20.383 1.00 57.03 94 GLY A C 1
ATOM 719 O O . GLY A 1 94 ? 25.617 0.650 -20.192 1.00 57.03 94 GLY A O 1
ATOM 720 N N . ARG A 1 95 ? 24.726 -1.327 -20.817 1.00 43.56 95 ARG A N 1
ATOM 721 C CA . ARG A 1 95 ? 23.330 -0.881 -20.959 1.00 43.56 95 ARG A CA 1
ATOM 722 C C . ARG A 1 95 ? 22.336 -1.832 -20.326 1.00 43.56 95 ARG A C 1
ATOM 724 O O . ARG A 1 95 ? 22.498 -3.050 -20.533 1.00 43.56 95 ARG A O 1
#

pLDDT: mean 80.79, std 16.73, range [43.56, 98.06]